Protein AF-A0A554KS95-F1 (afdb_monomer)

Structure (mmCIF, N/CA/C/O backbone):
data_AF-A0A554KS95-F1
#
_entry.id   AF-A0A554KS95-F1
#
loop_
_atom_site.group_PDB
_atom_site.id
_atom_site.type_symbol
_atom_site.label_atom_id
_atom_site.label_alt_id
_atom_site.label_comp_id
_atom_site.label_asym_id
_atom_site.label_entity_id
_atom_site.label_seq_id
_atom_site.pdbx_PDB_ins_code
_atom_site.Cartn_x
_atom_site.Cartn_y
_atom_site.Cartn_z
_atom_site.occupancy
_atom_site.B_iso_or_equiv
_atom_site.auth_seq_id
_atom_site.auth_comp_id
_atom_site.auth_asym_id
_atom_site.auth_atom_id
_atom_site.pdbx_PDB_model_num
ATOM 1 N N . MET A 1 1 ? -5.591 -10.460 -21.241 1.00 48.47 1 MET A N 1
ATOM 2 C CA . MET A 1 1 ? -4.494 -9.838 -22.017 1.00 48.47 1 MET A CA 1
ATOM 3 C C . MET A 1 1 ? -3.433 -9.395 -21.010 1.00 48.47 1 MET A C 1
ATOM 5 O O . MET A 1 1 ? -3.673 -8.402 -20.338 1.00 48.47 1 MET A O 1
ATOM 9 N N . ARG A 1 2 ? -2.376 -10.199 -20.792 1.00 53.78 2 ARG A N 1
ATOM 10 C CA . ARG A 1 2 ? -1.414 -10.038 -19.676 1.00 53.78 2 ARG A CA 1
ATOM 11 C C . ARG A 1 2 ? -0.586 -8.765 -19.851 1.00 53.78 2 ARG A C 1
ATOM 13 O O . ARG A 1 2 ? 0.117 -8.640 -20.852 1.00 53.78 2 ARG A O 1
ATOM 20 N N . ILE A 1 3 ? -0.684 -7.837 -18.902 1.00 58.22 3 ILE A N 1
ATOM 21 C CA . ILE A 1 3 ? 0.029 -6.543 -18.932 1.00 58.22 3 ILE A CA 1
ATOM 22 C C . ILE A 1 3 ? 1.549 -6.783 -18.819 1.00 58.22 3 ILE A C 1
ATOM 24 O O . ILE A 1 3 ? 2.351 -6.072 -19.424 1.00 58.22 3 ILE A O 1
ATOM 28 N N . GLU A 1 4 ? 1.926 -7.874 -18.147 1.00 58.50 4 GLU A N 1
ATOM 29 C CA . GLU A 1 4 ? 3.292 -8.395 -17.998 1.00 58.50 4 GLU A CA 1
ATOM 30 C C . GLU A 1 4 ? 4.037 -8.526 -19.335 1.00 58.50 4 GLU A C 1
ATOM 32 O O . GLU A 1 4 ? 5.162 -8.049 -19.479 1.00 58.50 4 GLU A O 1
ATOM 37 N N . ALA A 1 5 ? 3.379 -9.100 -20.347 1.00 59.56 5 ALA A N 1
ATOM 38 C CA . ALA A 1 5 ? 4.013 -9.386 -21.629 1.00 59.56 5 ALA A CA 1
ATOM 39 C C . ALA A 1 5 ? 4.404 -8.114 -22.393 1.00 59.56 5 ALA A C 1
ATOM 41 O O . ALA A 1 5 ? 5.292 -8.175 -23.234 1.00 59.56 5 ALA A O 1
ATOM 42 N N . TRP A 1 6 ? 3.758 -6.976 -22.129 1.00 58.16 6 TRP A N 1
ATOM 43 C CA . TRP A 1 6 ? 4.088 -5.707 -22.777 1.00 58.16 6 TRP A CA 1
ATOM 44 C C . TRP A 1 6 ? 5.207 -4.965 -22.054 1.00 58.16 6 TRP A C 1
ATOM 46 O O . TRP A 1 6 ? 6.091 -4.442 -22.723 1.00 58.16 6 TRP A O 1
ATOM 56 N N . GLY A 1 7 ? 5.211 -4.955 -20.718 1.00 61.09 7 GLY A N 1
ATOM 57 C CA . GLY A 1 7 ? 6.267 -4.309 -19.932 1.00 61.09 7 GLY A CA 1
ATOM 58 C C . GLY A 1 7 ? 7.620 -5.005 -20.083 1.00 61.09 7 GLY A C 1
ATOM 59 O O . GLY A 1 7 ? 8.630 -4.348 -20.335 1.00 61.09 7 GLY A O 1
ATOM 60 N N . GLU A 1 8 ? 7.633 -6.339 -20.020 1.00 58.91 8 GLU A N 1
ATOM 61 C CA . GLU A 1 8 ? 8.847 -7.133 -20.236 1.00 58.91 8 GLU A CA 1
ATOM 62 C C . GLU A 1 8 ? 9.320 -7.053 -21.690 1.00 58.91 8 GLU A C 1
ATOM 64 O O . GLU A 1 8 ? 10.509 -6.849 -21.924 1.00 58.91 8 GLU A O 1
ATOM 69 N N . LYS A 1 9 ? 8.409 -7.106 -22.677 1.00 60.34 9 LYS A N 1
ATOM 70 C CA . LYS A 1 9 ? 8.783 -6.898 -24.086 1.00 60.34 9 LYS A CA 1
ATOM 71 C C . LYS A 1 9 ? 9.337 -5.497 -24.323 1.00 60.34 9 LYS A C 1
ATOM 73 O O . LYS A 1 9 ? 10.417 -5.377 -24.890 1.00 60.34 9 LYS A O 1
ATOM 78 N N . ALA A 1 10 ? 8.657 -4.447 -23.868 1.00 62.75 10 ALA A N 1
ATOM 79 C CA . ALA A 1 10 ? 9.107 -3.068 -24.049 1.00 62.75 10 ALA A CA 1
ATOM 80 C C . ALA A 1 10 ? 10.487 -2.836 -23.415 1.00 62.75 10 ALA A C 1
ATOM 82 O O . ALA A 1 10 ? 11.362 -2.262 -24.057 1.00 62.75 10 ALA A O 1
ATOM 83 N N . SER A 1 11 ? 10.719 -3.358 -22.206 1.00 62.72 11 SER A N 1
ATOM 84 C CA . SER A 1 11 ? 12.030 -3.294 -21.552 1.00 62.72 11 SER A CA 1
ATOM 85 C C . SER A 1 11 ? 13.091 -4.130 -22.282 1.00 62.72 11 SER A C 1
ATOM 87 O O . SER A 1 11 ? 14.218 -3.661 -22.450 1.00 62.72 11 SER A O 1
ATOM 89 N N . SER A 1 12 ? 12.726 -5.310 -22.802 1.00 68.88 12 SER A N 1
ATOM 90 C CA . SER A 1 12 ? 13.638 -6.172 -23.568 1.00 68.88 12 SER A CA 1
ATOM 91 C C . SER A 1 12 ? 14.091 -5.560 -24.894 1.00 68.88 12 SER A C 1
ATOM 93 O O . SER A 1 12 ? 15.204 -5.837 -25.328 1.00 68.88 12 SER A O 1
ATOM 95 N N . TYR A 1 13 ? 13.272 -4.706 -25.521 1.00 76.31 13 TYR A N 1
ATOM 96 C CA . TYR A 1 13 ? 13.637 -3.994 -26.750 1.00 76.31 13 TYR A CA 1
ATOM 97 C C . TYR A 1 13 ? 14.316 -2.646 -26.481 1.00 76.31 13 TYR A C 1
ATOM 99 O O . TYR A 1 13 ? 15.167 -2.231 -27.265 1.00 76.31 13 TYR A O 1
ATOM 107 N N . ALA A 1 14 ? 13.985 -1.970 -25.378 1.00 77.12 14 ALA A N 1
ATOM 108 C CA . ALA A 1 14 ? 14.545 -0.660 -25.047 1.00 77.12 14 ALA A CA 1
ATOM 109 C C . ALA A 1 14 ? 16.062 -0.707 -24.813 1.00 77.12 14 ALA A C 1
ATOM 111 O O . ALA A 1 14 ? 16.782 0.168 -25.290 1.00 77.12 14 ALA A O 1
ATOM 112 N N . LEU A 1 15 ? 16.557 -1.747 -24.131 1.00 79.88 15 LEU A N 1
ATOM 113 C CA . LEU A 1 15 ? 17.985 -1.905 -23.854 1.00 79.88 15 LEU A CA 1
ATOM 114 C C . LEU A 1 15 ? 18.836 -2.091 -25.130 1.00 79.88 15 LEU A C 1
ATOM 116 O O . LEU A 1 15 ? 19.744 -1.285 -25.341 1.00 79.88 15 LEU A O 1
ATOM 120 N N . PRO A 1 16 ? 18.574 -3.084 -26.009 1.00 86.25 16 PRO A N 1
ATOM 121 C CA . PRO A 1 16 ? 19.350 -3.243 -27.236 1.00 86.25 16 PRO A CA 1
ATOM 122 C C . PRO A 1 16 ? 19.194 -2.041 -28.172 1.00 86.25 16 PRO A C 1
ATOM 124 O O . PRO A 1 16 ? 20.173 -1.634 -28.793 1.00 86.25 16 PRO A O 1
ATOM 127 N N . LEU A 1 17 ? 18.011 -1.417 -28.231 1.00 87.69 17 LEU A N 1
ATOM 128 C CA . LEU A 1 17 ? 17.807 -0.196 -29.011 1.00 87.69 17 LEU A CA 1
ATOM 129 C C . LEU A 1 17 ? 18.679 0.958 -28.498 1.00 87.69 17 LEU A C 1
ATOM 131 O O . LEU A 1 17 ? 19.344 1.615 -29.295 1.00 87.69 17 LEU A O 1
ATOM 135 N N . GLY A 1 18 ? 18.727 1.178 -27.181 1.00 87.94 18 GLY A N 1
ATOM 136 C CA . GLY A 1 18 ? 19.568 2.208 -26.569 1.00 87.94 18 GLY A CA 1
ATOM 137 C C . GLY A 1 18 ? 21.056 2.010 -26.870 1.00 87.94 18 GLY A C 1
ATOM 138 O O . GLY A 1 18 ? 21.747 2.972 -27.196 1.00 87.94 18 GLY A O 1
ATOM 139 N N . VAL A 1 19 ? 21.533 0.760 -26.854 1.00 89.94 19 VAL A N 1
ATOM 140 C CA . VAL A 1 19 ? 22.918 0.415 -27.224 1.00 89.94 19 VAL A CA 1
ATOM 141 C C . VAL A 1 19 ? 23.195 0.705 -28.700 1.00 89.94 19 VAL A C 1
ATOM 143 O O . VAL A 1 19 ? 24.227 1.294 -29.019 1.00 89.94 19 VAL A O 1
ATOM 146 N N . VAL A 1 20 ? 22.275 0.348 -29.601 1.00 93.81 20 VAL A N 1
ATOM 147 C CA . VAL A 1 20 ? 22.416 0.634 -31.039 1.00 93.81 20 VAL A CA 1
ATOM 148 C C . VAL A 1 20 ? 22.463 2.142 -31.290 1.00 93.81 20 VAL A C 1
ATOM 150 O O . VAL A 1 20 ? 23.346 2.614 -32.002 1.00 93.81 20 VAL A O 1
ATOM 153 N N . VAL A 1 21 ? 21.566 2.914 -30.672 1.00 93.31 21 VAL A N 1
ATOM 154 C CA . VAL A 1 21 ? 21.547 4.378 -30.811 1.00 93.31 21 VAL A CA 1
ATOM 155 C C . VAL A 1 21 ? 22.829 4.999 -30.250 1.00 93.31 21 VAL A C 1
ATOM 157 O O . VAL A 1 21 ? 23.422 5.852 -30.906 1.00 93.31 21 VAL A O 1
ATOM 160 N N . ALA A 1 22 ? 23.311 4.544 -29.091 1.00 93.69 22 ALA A N 1
ATOM 161 C CA . ALA A 1 22 ? 24.566 5.024 -28.518 1.00 93.69 22 ALA A CA 1
ATOM 162 C C . ALA A 1 22 ? 25.777 4.724 -29.419 1.00 93.69 22 ALA A C 1
ATOM 164 O O . ALA A 1 22 ? 26.631 5.591 -29.600 1.00 93.69 22 ALA A O 1
ATOM 165 N N . ALA A 1 23 ? 25.829 3.538 -30.035 1.00 95.31 23 ALA A N 1
ATOM 166 C CA . ALA A 1 23 ? 26.878 3.180 -30.988 1.00 95.31 23 ALA A CA 1
ATOM 167 C C . ALA A 1 23 ? 26.835 4.066 -32.242 1.00 95.31 23 ALA A C 1
ATOM 169 O O . ALA A 1 23 ? 27.869 4.575 -32.670 1.00 95.31 23 ALA A O 1
ATOM 170 N N . LEU A 1 24 ? 25.646 4.313 -32.803 1.00 95.94 24 LEU A N 1
ATOM 171 C CA . LEU A 1 24 ? 25.484 5.210 -33.952 1.00 95.94 24 LEU A CA 1
ATOM 172 C C . LEU A 1 24 ? 25.936 6.638 -33.628 1.00 95.94 24 LEU A C 1
ATOM 174 O O . LEU A 1 24 ? 26.649 7.249 -34.421 1.00 95.94 24 LEU A O 1
ATOM 178 N N . VAL A 1 25 ? 25.569 7.149 -32.450 1.00 94.81 25 VAL A N 1
ATOM 179 C CA . VAL A 1 25 ? 26.010 8.464 -31.967 1.00 94.81 25 VAL A CA 1
ATOM 180 C C . VAL A 1 25 ? 27.532 8.495 -31.817 1.00 94.81 25 VAL A C 1
ATOM 182 O O . VAL A 1 25 ? 28.160 9.440 -32.290 1.00 94.81 25 VAL A O 1
ATOM 185 N N . PHE A 1 26 ? 28.141 7.459 -31.236 1.00 95.19 26 PHE A N 1
ATOM 186 C CA . PHE A 1 26 ? 29.595 7.363 -31.116 1.00 95.19 26 PHE A CA 1
ATOM 187 C C . PHE A 1 26 ? 30.287 7.424 -32.484 1.00 95.19 26 PHE A C 1
ATOM 189 O O . PHE A 1 26 ? 31.148 8.275 -32.690 1.00 95.19 26 PHE A O 1
ATOM 196 N N . PHE A 1 27 ? 29.897 6.567 -33.434 1.00 95.25 27 PHE A N 1
ATOM 197 C CA . PHE A 1 27 ? 30.536 6.514 -34.752 1.00 95.25 27 PHE A CA 1
ATOM 198 C C . PHE A 1 27 ? 30.335 7.798 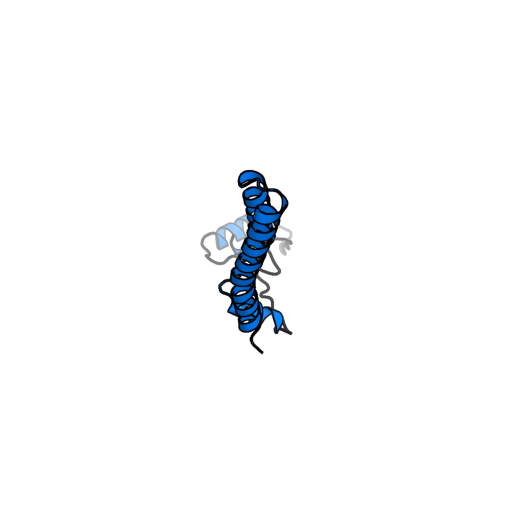-35.550 1.00 95.25 27 PHE A C 1
ATOM 200 O O . PHE A 1 27 ? 31.275 8.265 -36.190 1.00 95.25 27 PHE A O 1
ATOM 207 N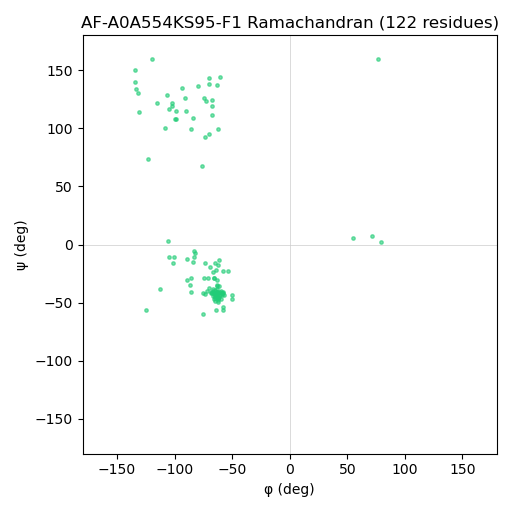 N . TYR A 1 28 ? 29.145 8.396 -35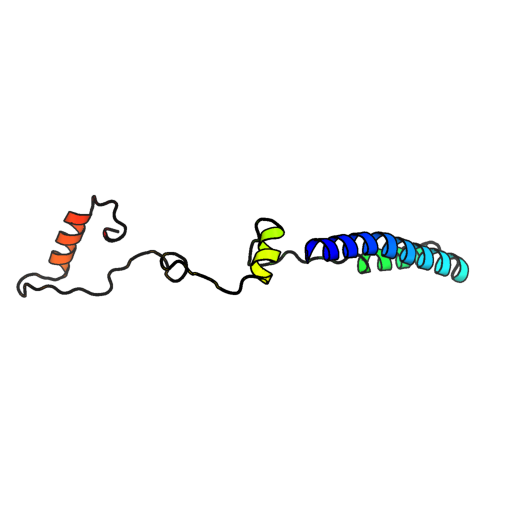.478 1.00 94.88 28 TYR A N 1
ATOM 208 C CA . TYR A 1 28 ? 28.880 9.680 -36.113 1.00 94.88 28 TYR A CA 1
ATOM 209 C C . TYR A 1 28 ? 29.847 10.752 -35.590 1.00 94.88 28 TYR A C 1
ATOM 211 O O . TYR A 1 28 ? 30.609 11.334 -36.357 1.00 94.88 28 TYR A O 1
ATOM 219 N N . TRP A 1 29 ? 29.900 10.973 -34.276 1.00 93.50 29 TRP A N 1
ATOM 220 C CA . TRP A 1 29 ? 30.753 12.026 -33.716 1.00 93.50 29 TRP A CA 1
ATOM 221 C C . TRP A 1 29 ? 32.249 11.709 -33.809 1.00 93.50 29 TRP A C 1
ATOM 223 O O . TRP A 1 29 ? 33.050 12.626 -33.969 1.00 93.50 29 TRP A O 1
ATOM 233 N N . TYR A 1 30 ? 32.634 10.433 -33.793 1.00 93.75 30 TYR A N 1
ATOM 234 C CA . TYR A 1 30 ? 34.019 10.022 -34.007 1.00 93.75 30 TYR A CA 1
ATOM 235 C C . TYR A 1 30 ? 34.510 10.364 -35.421 1.00 93.75 30 TYR A C 1
ATOM 237 O O . TYR A 1 30 ? 35.602 10.908 -35.569 1.00 93.75 30 TYR A O 1
ATOM 245 N N . VAL A 1 31 ? 33.691 10.109 -36.451 1.00 93.38 31 VAL A N 1
ATOM 246 C CA . VAL A 1 31 ? 34.050 10.386 -37.854 1.00 93.38 31 VAL A CA 1
ATOM 247 C C . VAL A 1 31 ? 34.054 11.887 -38.160 1.00 93.38 31 VAL A C 1
ATOM 249 O O . VAL A 1 31 ? 34.939 12.353 -38.871 1.00 93.38 31 VAL A O 1
ATOM 252 N N . PHE A 1 32 ? 33.093 12.652 -37.631 1.00 91.19 32 PHE A N 1
ATOM 253 C CA . PHE A 1 32 ? 32.956 14.076 -37.968 1.00 91.19 32 PHE A CA 1
ATOM 254 C C . PHE A 1 32 ? 33.802 15.016 -37.096 1.00 91.19 32 PHE A C 1
ATOM 256 O O . PHE A 1 32 ? 34.282 16.029 -37.597 1.00 91.19 32 PHE A O 1
ATOM 263 N N . GLU A 1 33 ? 33.995 14.716 -35.808 1.00 86.00 33 GLU A N 1
ATOM 264 C CA . GLU A 1 33 ? 34.671 15.620 -34.860 1.00 86.00 33 GLU A CA 1
ATOM 265 C C . GLU A 1 33 ? 36.106 15.166 -34.527 1.00 86.00 33 GLU A C 1
ATOM 267 O O . GLU A 1 33 ? 36.862 15.922 -33.925 1.00 86.00 33 GLU A O 1
ATOM 272 N N . SER A 1 34 ? 36.507 13.943 -34.914 1.00 80.94 34 SER A N 1
ATOM 273 C CA . SER A 1 34 ? 37.832 13.327 -34.663 1.00 80.94 34 SER A CA 1
ATOM 274 C C . SER A 1 34 ? 38.287 13.274 -33.192 1.00 80.94 34 SER A C 1
ATOM 276 O O . SER A 1 34 ? 39.403 12.844 -32.901 1.00 80.94 34 SER A O 1
ATOM 278 N N . SER A 1 35 ? 37.433 13.672 -32.246 1.00 90.69 35 SER A N 1
ATOM 279 C CA . SER A 1 35 ? 37.697 13.632 -30.808 1.00 90.69 35 SER A CA 1
ATOM 280 C C . SER A 1 35 ? 37.034 12.407 -30.187 1.00 90.69 35 SER A C 1
ATOM 282 O O . SER A 1 35 ? 35.810 12.342 -30.040 1.00 90.69 35 SER A O 1
ATOM 284 N N . PHE A 1 36 ? 37.858 11.427 -29.806 1.00 90.75 36 PHE A N 1
ATOM 285 C CA . PHE A 1 36 ? 37.400 10.217 -29.120 1.00 90.75 36 PHE A CA 1
ATOM 286 C C . PHE A 1 36 ? 36.676 10.543 -27.808 1.00 90.75 36 PHE A C 1
ATOM 288 O O . PHE A 1 36 ? 35.631 9.964 -27.519 1.00 90.75 36 PHE A O 1
ATOM 295 N N . GLU A 1 37 ? 37.202 11.501 -27.043 1.00 92.69 37 GLU A N 1
ATOM 296 C CA . GLU A 1 37 ? 36.642 11.895 -25.751 1.00 92.69 37 GLU A CA 1
ATOM 297 C C . GLU A 1 37 ? 35.219 12.458 -25.900 1.00 92.69 37 GLU A C 1
ATOM 299 O O . GLU A 1 37 ? 34.296 12.000 -25.225 1.00 92.69 37 GLU A O 1
ATOM 304 N N . ASN A 1 38 ? 35.006 13.382 -26.845 1.00 90.44 38 ASN A N 1
ATOM 305 C CA . ASN A 1 38 ? 33.688 13.986 -27.069 1.00 90.44 38 ASN A CA 1
ATOM 306 C C . ASN A 1 38 ? 32.666 12.967 -27.590 1.00 90.44 38 ASN A C 1
ATOM 308 O O . ASN A 1 38 ? 31.507 12.982 -27.165 1.00 90.44 38 ASN A O 1
ATOM 312 N N . ALA A 1 39 ? 33.079 12.070 -28.491 1.00 92.56 39 ALA A N 1
ATOM 313 C CA . ALA A 1 39 ? 32.220 11.005 -29.001 1.00 92.56 39 ALA A CA 1
ATOM 314 C C . ALA A 1 39 ? 31.806 10.027 -27.886 1.00 92.56 39 ALA A C 1
ATOM 316 O O . ALA A 1 39 ? 30.635 9.643 -27.798 1.00 92.56 39 ALA A O 1
ATOM 317 N N . LEU A 1 40 ? 32.742 9.676 -26.996 1.00 93.94 40 LEU A N 1
ATOM 318 C CA . LEU A 1 40 ? 32.493 8.795 -25.858 1.00 93.94 40 LEU A CA 1
ATOM 319 C C . LEU A 1 40 ? 31.527 9.428 -24.846 1.00 93.94 40 LEU A C 1
ATOM 321 O O . LEU A 1 40 ? 30.551 8.785 -24.461 1.00 93.94 40 LEU A O 1
ATOM 325 N N . TRP A 1 41 ? 31.731 10.695 -24.467 1.00 94.81 41 TRP A N 1
ATOM 326 C CA . TRP A 1 41 ? 30.838 11.397 -23.536 1.00 94.81 41 TRP A CA 1
ATOM 327 C C . TRP A 1 41 ? 29.396 11.474 -24.042 1.00 94.81 41 TRP A C 1
ATOM 329 O O . TRP A 1 41 ? 28.454 11.246 -23.280 1.00 94.81 41 TRP A O 1
ATOM 339 N N . ARG A 1 42 ? 29.207 11.741 -25.339 1.00 93.44 42 ARG A N 1
ATOM 340 C CA . ARG A 1 42 ? 27.874 11.813 -25.957 1.00 93.44 42 ARG A CA 1
ATOM 341 C C . ARG A 1 42 ? 27.189 10.448 -26.001 1.00 93.44 42 ARG A C 1
ATOM 343 O O . ARG A 1 42 ? 26.000 10.360 -25.705 1.00 93.44 42 ARG A O 1
ATOM 350 N N . ALA A 1 43 ? 27.926 9.382 -26.312 1.00 93.44 43 ALA A N 1
ATOM 351 C CA . ALA A 1 43 ? 27.394 8.021 -26.298 1.00 93.44 43 ALA A CA 1
ATOM 352 C C . ALA A 1 43 ? 26.985 7.572 -24.883 1.00 93.44 43 ALA A C 1
ATOM 354 O O . ALA A 1 43 ? 25.909 7.002 -24.699 1.00 93.44 43 ALA A O 1
ATOM 355 N N . LEU A 1 44 ? 27.798 7.888 -23.868 1.00 92.62 44 LEU A N 1
ATOM 356 C CA . LEU A 1 44 ? 27.476 7.608 -22.466 1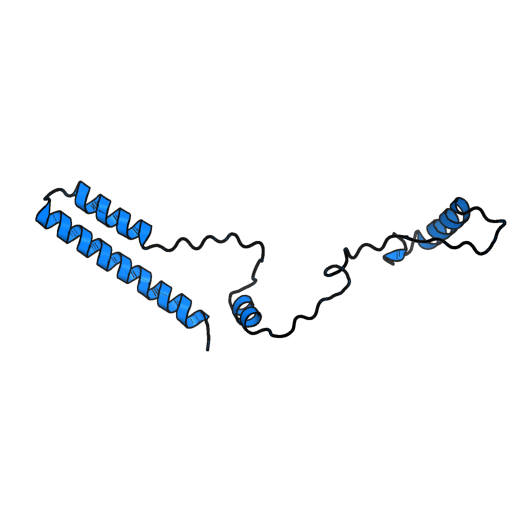.00 92.62 44 LEU A CA 1
ATOM 357 C C . LEU A 1 44 ? 26.236 8.380 -21.997 1.00 92.62 44 LEU A C 1
ATOM 359 O O . LEU A 1 44 ? 25.371 7.797 -21.348 1.00 92.62 44 LEU A O 1
ATOM 363 N N . ALA A 1 45 ? 26.102 9.657 -22.369 1.00 92.06 45 ALA A N 1
ATOM 364 C CA . ALA A 1 45 ? 24.915 10.449 -22.049 1.00 92.06 45 ALA A CA 1
ATOM 365 C C . ALA A 1 45 ? 23.631 9.825 -22.627 1.00 92.06 45 ALA A C 1
ATOM 367 O O . ALA A 1 45 ? 22.619 9.734 -21.931 1.00 92.06 45 ALA A O 1
ATOM 368 N N . VAL A 1 46 ? 23.683 9.328 -23.868 1.00 90.94 46 VAL A N 1
ATOM 369 C CA . VAL A 1 46 ? 22.560 8.621 -24.505 1.00 90.94 46 VAL A CA 1
ATOM 370 C C . VAL A 1 46 ? 22.192 7.348 -23.741 1.00 90.94 46 VAL A C 1
ATOM 372 O O . VAL A 1 46 ? 21.010 7.110 -23.512 1.00 90.94 46 VAL A O 1
ATOM 375 N N . LEU A 1 47 ? 23.174 6.558 -23.295 1.00 88.50 47 LEU A N 1
ATOM 376 C CA . LEU A 1 47 ? 22.917 5.347 -22.504 1.00 88.50 47 LEU A CA 1
ATOM 377 C C . LEU A 1 47 ? 22.270 5.655 -21.149 1.00 88.50 47 LEU A C 1
ATOM 379 O O . LEU A 1 47 ? 21.341 4.958 -20.744 1.00 88.50 47 LEU A O 1
ATOM 383 N N . VAL A 1 48 ? 22.729 6.706 -20.465 1.00 86.19 48 VAL A N 1
ATOM 384 C CA . VAL A 1 48 ? 22.171 7.129 -19.171 1.00 86.19 48 VAL A CA 1
ATOM 385 C C . VAL A 1 48 ? 20.719 7.584 -19.320 1.00 86.19 48 VAL A C 1
ATOM 387 O O . VAL A 1 48 ? 19.878 7.204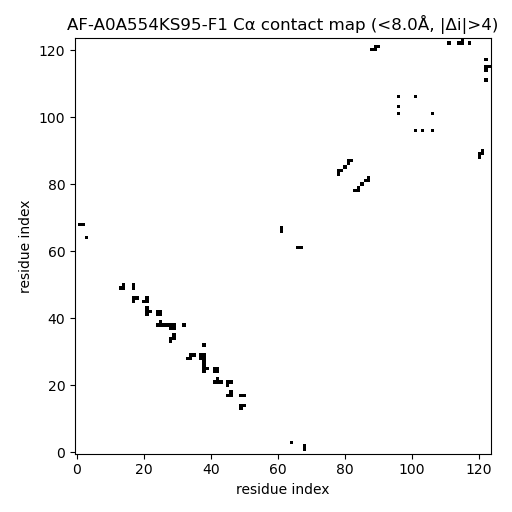 -18.510 1.00 86.19 48 VAL A O 1
ATOM 390 N N . ILE A 1 49 ? 20.404 8.353 -20.368 1.00 83.81 49 ILE A N 1
ATOM 391 C CA . ILE A 1 49 ? 19.038 8.827 -20.642 1.00 83.81 49 ILE A CA 1
ATOM 392 C C . ILE A 1 49 ? 18.126 7.677 -21.093 1.00 83.81 49 ILE A C 1
ATOM 394 O O . ILE A 1 49 ? 16.952 7.639 -20.730 1.00 83.81 49 ILE A O 1
ATOM 398 N N . ALA A 1 50 ? 18.652 6.734 -21.880 1.00 78.50 50 ALA A N 1
ATOM 399 C CA . ALA A 1 50 ? 17.889 5.605 -22.406 1.00 78.50 50 ALA A CA 1
ATOM 400 C C . ALA A 1 50 ? 17.475 4.593 -21.329 1.00 78.50 50 ALA A C 1
ATOM 402 O O . ALA A 1 50 ? 16.558 3.808 -21.568 1.00 78.50 50 ALA A O 1
ATOM 403 N N . TYR A 1 51 ? 18.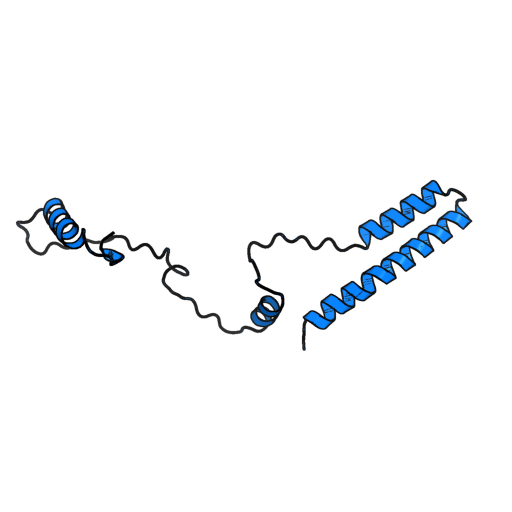124 4.587 -20.160 1.00 74.00 51 TYR A N 1
ATOM 404 C CA . TYR A 1 51 ? 17.768 3.685 -19.072 1.00 74.00 51 TYR A CA 1
ATOM 405 C C . TYR A 1 51 ? 16.610 4.267 -18.242 1.00 74.00 51 TYR A C 1
ATOM 407 O O . TYR A 1 51 ? 16.809 5.227 -17.494 1.00 74.00 51 TYR A O 1
ATOM 415 N N . PRO A 1 52 ? 15.386 3.708 -18.320 1.00 63.56 52 PRO A N 1
ATOM 416 C CA . PRO A 1 52 ? 14.274 4.211 -17.529 1.00 63.56 52 PRO A CA 1
ATOM 417 C C . PRO A 1 52 ? 14.528 3.932 -16.043 1.00 63.56 52 PRO A C 1
ATOM 419 O O . PRO A 1 52 ? 14.494 2.788 -15.586 1.00 63.56 52 PRO A O 1
ATOM 422 N N . PHE A 1 53 ? 14.753 4.987 -15.260 1.00 57.00 53 PHE A N 1
ATOM 423 C CA . PHE A 1 53 ? 14.823 4.887 -13.807 1.00 57.00 53 PHE A CA 1
ATOM 424 C C . PHE A 1 53 ? 13.402 4.693 -13.262 1.00 57.00 53 PHE A C 1
ATOM 426 O O . PHE A 1 53 ? 12.667 5.651 -13.023 1.00 57.00 53 PHE A O 1
ATOM 433 N N . ILE A 1 54 ? 12.976 3.440 -13.089 1.00 53.72 54 ILE A N 1
ATOM 434 C CA . ILE A 1 54 ? 11.719 3.143 -12.395 1.00 53.72 54 ILE A CA 1
ATOM 435 C C . ILE A 1 54 ? 11.933 3.475 -10.914 1.00 53.72 54 ILE A C 1
ATOM 437 O O . ILE A 1 54 ? 12.460 2.667 -10.147 1.00 53.72 54 ILE A O 1
ATOM 4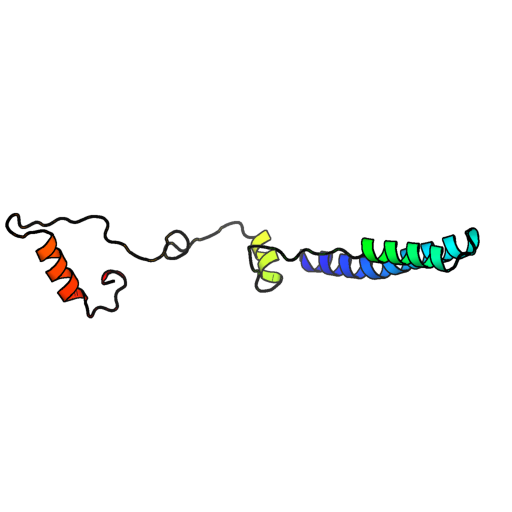41 N N . LEU A 1 55 ? 11.540 4.684 -10.509 1.00 48.16 55 LEU A N 1
ATOM 442 C CA . LEU A 1 55 ? 11.527 5.108 -9.112 1.00 48.16 55 LEU A CA 1
ATOM 443 C C . LEU A 1 55 ? 10.558 4.218 -8.320 1.00 48.16 55 LEU A C 1
ATOM 445 O O . LEU A 1 55 ? 9.347 4.428 -8.315 1.00 48.16 55 LEU A O 1
ATOM 449 N N . LYS A 1 56 ? 11.097 3.216 -7.618 1.00 52.03 56 LYS A N 1
ATOM 450 C CA . LYS A 1 56 ? 10.362 2.389 -6.651 1.00 52.03 56 LYS A CA 1
ATOM 451 C C . LYS A 1 56 ? 10.147 3.151 -5.338 1.00 52.03 56 LYS A C 1
ATOM 453 O O . LYS A 1 56 ? 10.695 2.777 -4.309 1.00 52.03 56 LYS A O 1
ATOM 458 N N . HIS A 1 57 ? 9.331 4.198 -5.356 1.00 49.34 57 HIS A N 1
ATOM 459 C CA . HIS A 1 57 ? 8.827 4.827 -4.131 1.00 49.34 57 HIS A CA 1
ATOM 460 C C . HIS A 1 57 ? 7.303 4.831 -4.158 1.00 49.34 57 HIS A C 1
ATOM 462 O O . HIS A 1 57 ? 6.662 5.850 -4.393 1.00 49.34 57 HIS A O 1
ATOM 468 N N . ALA A 1 58 ? 6.719 3.653 -3.947 1.00 62.44 58 ALA A N 1
ATOM 469 C CA . ALA A 1 58 ? 5.285 3.513 -3.761 1.00 62.44 58 ALA A CA 1
ATOM 470 C C . ALA A 1 58 ? 4.996 3.220 -2.285 1.00 62.44 58 ALA A C 1
ATOM 472 O O . ALA A 1 58 ? 5.542 2.281 -1.707 1.00 62.44 58 ALA A O 1
ATOM 473 N N . TRP A 1 59 ? 4.089 4.000 -1.694 1.00 66.06 59 TRP A N 1
ATOM 474 C CA . TRP A 1 59 ? 3.499 3.761 -0.368 1.00 66.06 59 TRP A CA 1
ATOM 475 C C . TRP A 1 59 ? 2.726 2.433 -0.294 1.00 66.06 59 TRP A C 1
ATOM 477 O O . TRP A 1 59 ? 2.397 1.948 0.785 1.00 66.06 59 TRP A O 1
ATOM 487 N N . ILE A 1 60 ? 2.458 1.829 -1.453 1.00 76.19 60 ILE A N 1
ATOM 488 C CA . ILE A 1 60 ? 1.759 0.563 -1.615 1.00 76.19 60 ILE A CA 1
ATOM 489 C C . ILE A 1 60 ? 2.791 -0.505 -1.973 1.00 76.19 60 ILE A C 1
ATOM 491 O O . ILE A 1 60 ? 3.447 -0.443 -3.015 1.00 76.19 60 ILE A O 1
ATOM 495 N N . LYS A 1 61 ? 2.937 -1.500 -1.096 1.00 78.44 61 LYS A N 1
ATOM 496 C CA . LYS A 1 61 ? 3.816 -2.649 -1.326 1.00 78.44 61 LYS A CA 1
ATOM 497 C C . LYS A 1 61 ? 3.034 -3.759 -2.018 1.00 78.44 61 LYS A C 1
ATOM 499 O O . LYS A 1 61 ? 2.142 -4.356 -1.421 1.00 78.44 61 LYS A O 1
ATOM 504 N N . PHE A 1 62 ? 3.410 -4.076 -3.249 1.00 79.38 62 PHE A N 1
ATOM 505 C CA . PHE A 1 62 ? 2.858 -5.212 -3.981 1.00 79.38 62 PHE A CA 1
ATOM 506 C C . PHE A 1 62 ? 3.705 -6.460 -3.724 1.00 79.38 62 PHE A C 1
ATOM 508 O O . PHE A 1 62 ? 4.920 -6.448 -3.929 1.00 79.38 62 PHE A O 1
ATOM 515 N N . LYS A 1 63 ? 3.074 -7.551 -3.277 1.00 76.62 63 LYS A N 1
ATOM 516 C CA . LYS A 1 63 ? 3.716 -8.871 -3.251 1.00 76.62 63 LYS A CA 1
ATOM 517 C C . LYS A 1 63 ? 3.535 -9.524 -4.621 1.00 76.62 63 LYS A C 1
ATOM 519 O O . LYS A 1 63 ? 2.473 -10.069 -4.911 1.00 76.62 63 LYS A O 1
ATOM 524 N N . GLY A 1 64 ? 4.573 -9.442 -5.450 1.00 71.94 64 GLY A N 1
ATOM 525 C CA . GLY A 1 64 ? 4.592 -10.019 -6.795 1.00 71.94 64 GLY A CA 1
ATOM 526 C C . GLY A 1 64 ? 3.812 -9.210 -7.835 1.00 71.94 64 GLY A C 1
ATOM 527 O O . GLY A 1 64 ? 2.943 -8.399 -7.508 1.00 71.94 64 GLY A O 1
ATOM 528 N N . ASN A 1 65 ? 4.136 -9.443 -9.106 1.00 68.44 65 ASN A N 1
ATOM 529 C CA . ASN A 1 65 ? 3.608 -8.660 -10.227 1.00 68.44 65 ASN A CA 1
ATOM 530 C C . ASN A 1 65 ? 2.135 -8.988 -10.548 1.00 68.44 65 ASN A C 1
ATOM 532 O O . ASN A 1 65 ? 1.389 -8.097 -10.951 1.00 68.44 65 ASN A O 1
ATOM 536 N N . SER A 1 66 ? 1.681 -10.217 -10.269 1.00 79.56 66 SER A N 1
ATOM 537 C CA . SER A 1 66 ? 0.286 -10.645 -10.475 1.00 79.56 66 SER A CA 1
ATOM 538 C C . SER A 1 66 ? -0.717 -9.873 -9.612 1.00 79.56 66 SER A C 1
ATOM 540 O O . SER A 1 66 ? -1.847 -9.631 -10.033 1.00 79.56 66 SER A O 1
ATOM 542 N N . SER A 1 67 ? -0.300 -9.427 -8.424 1.00 82.88 67 SER A N 1
ATOM 543 C CA . SER A 1 67 ? -1.133 -8.629 -7.518 1.00 82.88 67 SER A CA 1
ATOM 544 C C . SER A 1 67 ? -1.527 -7.282 -8.129 1.00 82.88 67 SER A C 1
ATOM 546 O O . SER A 1 67 ? -2.647 -6.823 -7.917 1.00 82.88 67 SER A O 1
ATOM 548 N N . LEU A 1 68 ? -0.636 -6.661 -8.912 1.00 81.25 68 LEU A N 1
ATOM 549 C CA . LEU A 1 68 ? -0.910 -5.386 -9.578 1.00 81.25 68 LEU A CA 1
ATOM 550 C C . LEU A 1 68 ? -1.869 -5.569 -10.760 1.00 81.25 68 LEU A C 1
ATOM 552 O O . LEU A 1 68 ? -2.797 -4.781 -10.924 1.00 81.25 68 LEU A O 1
ATOM 556 N N . GLU A 1 69 ? -1.678 -6.623 -11.559 1.00 81.75 69 GLU A N 1
ATOM 557 C CA . GLU A 1 69 ? -2.577 -6.916 -12.681 1.00 81.75 69 GLU A CA 1
ATOM 558 C C . GLU A 1 69 ? -3.984 -7.285 -12.194 1.00 81.75 69 GLU A C 1
ATOM 560 O O . GLU A 1 69 ? -4.973 -6.805 -12.749 1.00 81.75 69 GLU A O 1
ATOM 565 N N . ASN A 1 70 ? -4.084 -8.084 -11.130 1.00 86.12 70 ASN A N 1
ATOM 566 C CA . ASN A 1 70 ? -5.368 -8.404 -10.517 1.00 86.12 70 ASN A CA 1
ATOM 567 C C . ASN A 1 70 ? -6.042 -7.143 -9.974 1.00 86.12 70 ASN A C 1
ATOM 569 O O . ASN A 1 70 ? -7.208 -6.915 -10.278 1.00 86.12 70 ASN A O 1
ATOM 573 N N . LEU A 1 71 ? -5.302 -6.283 -9.262 1.00 86.94 71 LEU A N 1
ATOM 574 C CA . LEU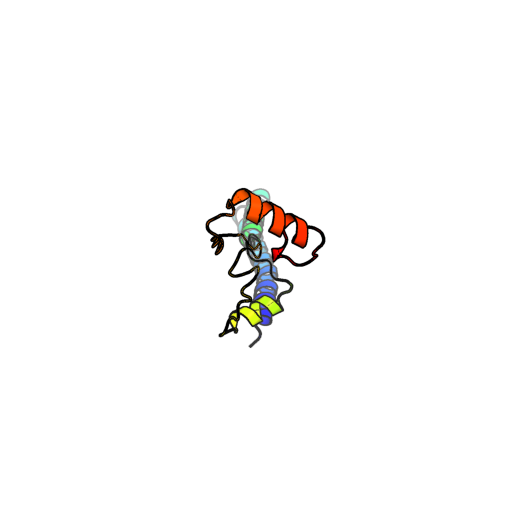 A 1 71 ? -5.832 -5.015 -8.758 1.00 86.94 71 LEU A CA 1
ATOM 575 C C . LEU A 1 71 ? -6.361 -4.117 -9.886 1.00 86.94 71 LEU A C 1
ATOM 577 O O . LEU A 1 71 ? -7.429 -3.535 -9.735 1.00 86.94 71 LEU A O 1
ATOM 581 N N . ALA A 1 72 ? -5.666 -4.049 -11.026 1.00 86.88 72 ALA A N 1
ATOM 582 C CA . ALA A 1 72 ? -6.098 -3.267 -12.186 1.00 86.88 72 ALA A CA 1
ATOM 583 C C . ALA A 1 72 ? -7.413 -3.770 -12.814 1.00 86.88 72 ALA A C 1
ATOM 585 O O . ALA A 1 72 ? -8.083 -3.016 -13.517 1.00 86.88 72 ALA A O 1
ATOM 586 N N . ARG A 1 73 ? -7.784 -5.036 -12.585 1.00 90.06 73 ARG A N 1
ATOM 587 C CA . ARG A 1 73 ? -9.040 -5.638 -13.066 1.00 90.06 73 ARG A CA 1
ATOM 588 C C . ARG A 1 73 ? -10.127 -5.707 -11.994 1.00 90.06 73 ARG A C 1
ATOM 590 O O . ARG A 1 73 ? -11.267 -6.033 -12.317 1.00 90.06 73 ARG A O 1
ATOM 597 N N . THR A 1 74 ? -9.795 -5.436 -10.737 1.00 92.19 74 THR A N 1
ATOM 598 C CA . THR A 1 74 ? -10.739 -5.505 -9.623 1.00 92.19 74 THR A CA 1
ATOM 599 C C . THR A 1 74 ? -11.796 -4.413 -9.751 1.00 92.19 74 THR A C 1
ATOM 601 O O . THR A 1 74 ? -11.478 -3.231 -9.803 1.00 92.19 74 THR A O 1
ATOM 604 N N . SER A 1 75 ? -13.069 -4.806 -9.752 1.00 95.94 75 SER A N 1
ATOM 605 C CA . SER A 1 75 ? -14.204 -3.867 -9.780 1.00 95.94 75 SER A CA 1
ATOM 606 C C . SER A 1 75 ? -14.862 -3.669 -8.414 1.00 95.94 75 SER A C 1
ATOM 608 O O . SER A 1 75 ? -15.623 -2.726 -8.228 1.00 95.94 75 SER A O 1
ATOM 610 N N . VAL A 1 76 ? -14.589 -4.560 -7.458 1.00 95.56 76 VAL A N 1
ATOM 611 C CA . VAL A 1 76 ? -15.199 -4.551 -6.125 1.00 95.56 76 VAL A CA 1
ATOM 612 C C . VAL A 1 76 ? -14.114 -4.707 -5.075 1.00 95.56 76 VAL A C 1
ATOM 614 O O . VAL A 1 76 ? -13.300 -5.626 -5.149 1.00 95.56 76 VAL A O 1
ATOM 617 N N . VAL A 1 77 ? -14.132 -3.829 -4.076 1.00 93.38 77 VAL A N 1
ATOM 618 C CA . VAL A 1 77 ? -13.249 -3.904 -2.913 1.00 93.38 77 VAL A CA 1
ATOM 619 C C . VAL A 1 77 ? -14.101 -4.149 -1.679 1.00 93.38 77 VAL A C 1
ATOM 621 O O . VAL A 1 77 ? -14.997 -3.368 -1.367 1.00 93.38 77 VAL A O 1
ATOM 624 N N . VAL A 1 78 ? -13.818 -5.244 -0.980 1.00 95.38 78 VAL A N 1
ATOM 625 C CA . VAL A 1 78 ? -14.463 -5.573 0.292 1.00 95.38 78 VAL A CA 1
ATOM 626 C C . VAL A 1 78 ? -13.489 -5.238 1.409 1.00 95.38 78 VAL A C 1
ATOM 628 O O . VAL A 1 78 ? -12.391 -5.790 1.469 1.00 95.38 78 VAL A O 1
ATOM 631 N N . PHE A 1 79 ? -13.886 -4.321 2.284 1.00 94.44 79 PHE A N 1
ATOM 632 C CA . PHE A 1 79 ? -13.071 -3.910 3.419 1.00 94.44 79 PHE A CA 1
ATOM 633 C C . PHE A 1 79 ? -13.437 -4.712 4.662 1.00 94.44 79 PHE A C 1
ATOM 635 O O . PHE A 1 79 ? -14.612 -4.848 5.004 1.00 94.44 79 PHE A O 1
ATOM 642 N N . ASN A 1 80 ? -12.420 -5.184 5.381 1.00 93.12 80 ASN A N 1
ATOM 643 C CA . ASN A 1 80 ? -12.621 -5.601 6.759 1.00 93.12 80 ASN A CA 1
ATOM 644 C C . ASN A 1 80 ? -12.872 -4.355 7.626 1.00 93.12 80 ASN A C 1
ATOM 646 O O . ASN A 1 80 ? -12.277 -3.307 7.396 1.00 93.12 80 ASN A O 1
ATOM 650 N N . LYS A 1 81 ? -13.742 -4.427 8.633 1.00 92.38 81 LYS A N 1
ATOM 651 C CA . LYS A 1 81 ? -13.999 -3.265 9.500 1.00 92.38 81 LYS A CA 1
ATOM 652 C C . LYS A 1 81 ? -12.839 -3.048 10.474 1.00 92.38 81 LYS A C 1
ATOM 654 O O . LYS A 1 81 ? -12.203 -1.995 10.459 1.00 92.38 81 LYS A O 1
ATOM 659 N N . ALA A 1 82 ? -12.570 -4.050 11.310 1.00 84.94 82 ALA A N 1
ATOM 660 C CA . ALA A 1 82 ? -11.578 -3.961 12.377 1.00 84.94 82 ALA A CA 1
ATOM 661 C C . ALA A 1 82 ? -10.150 -3.976 11.811 1.00 84.94 82 ALA A C 1
ATOM 663 O O . ALA A 1 82 ? -9.775 -4.902 11.094 1.00 84.94 82 ALA A O 1
ATOM 664 N N . GLY A 1 83 ? -9.360 -2.948 12.127 1.00 84.25 83 GLY A N 1
ATOM 665 C CA . GLY A 1 83 ? -7.963 -2.828 11.697 1.00 84.25 83 GLY A CA 1
ATOM 666 C C . GLY A 1 83 ? -7.767 -2.349 10.254 1.00 84.25 83 GLY A C 1
ATOM 667 O O . GLY A 1 83 ? -6.631 -2.277 9.794 1.00 84.25 83 GLY A O 1
ATOM 668 N N . THR A 1 84 ? -8.838 -2.036 9.515 1.00 90.75 84 THR A N 1
ATOM 669 C CA . THR A 1 84 ? -8.744 -1.404 8.182 1.00 90.75 84 THR A CA 1
ATOM 670 C C . THR A 1 84 ? -9.561 -0.122 8.122 1.00 90.75 84 THR A C 1
ATOM 672 O O . THR A 1 84 ? -9.002 0.931 7.842 1.00 90.75 84 THR A O 1
ATOM 675 N N . LEU A 1 85 ? -10.862 -0.181 8.425 1.00 93.25 85 LEU A N 1
ATOM 676 C CA . LEU A 1 85 ? -11.693 1.025 8.534 1.00 93.25 85 LEU A CA 1
ATOM 677 C C . LEU A 1 85 ? -11.622 1.649 9.929 1.00 93.25 85 LEU A C 1
ATOM 679 O O . LEU A 1 85 ? -11.799 2.853 10.082 1.00 93.25 85 LEU A O 1
ATOM 683 N N . THR A 1 86 ? -11.380 0.828 10.949 1.00 92.12 86 THR A N 1
ATOM 684 C CA . THR A 1 86 ? -11.204 1.275 12.331 1.00 92.12 86 THR A CA 1
ATOM 685 C C . THR A 1 86 ? -9.825 0.892 12.847 1.00 92.12 86 THR A C 1
ATOM 687 O O . THR A 1 86 ? -9.199 -0.042 12.349 1.00 92.12 86 THR A O 1
ATOM 690 N N . VAL A 1 87 ? -9.370 1.576 13.897 1.00 88.56 87 VAL A N 1
ATOM 691 C CA . VAL A 1 87 ? -8.055 1.348 14.526 1.00 88.56 87 VAL A CA 1
ATOM 692 C C . VAL A 1 87 ? -7.926 -0.066 15.119 1.00 88.56 87 VAL A C 1
ATOM 694 O O . VAL A 1 87 ? -6.823 -0.540 15.360 1.00 88.56 87 VAL A O 1
ATOM 697 N N . GLY A 1 88 ? -9.042 -0.775 15.337 1.00 87.75 88 GLY A N 1
ATOM 698 C CA . GLY A 1 88 ? -9.035 -2.119 15.926 1.00 87.75 88 GLY A CA 1
ATOM 699 C C . GLY A 1 88 ? -8.697 -2.142 17.421 1.00 87.75 88 GLY A C 1
ATOM 700 O O . GLY A 1 88 ? -8.560 -3.220 17.986 1.00 87.75 88 GLY A O 1
ATOM 701 N N . ASN A 1 89 ? -8.599 -0.969 18.053 1.00 87.06 89 ASN A N 1
ATOM 702 C CA . ASN A 1 89 ? -8.426 -0.810 19.488 1.00 87.06 89 ASN A CA 1
ATOM 703 C C . ASN A 1 89 ? -9.738 -0.271 20.086 1.00 87.06 89 ASN A C 1
ATOM 705 O O . ASN A 1 89 ? -10.024 0.915 19.891 1.00 87.06 89 ASN A O 1
ATOM 709 N N . PRO A 1 90 ? -10.585 -1.117 20.703 1.00 88.38 90 PRO A N 1
ATOM 710 C CA . PRO A 1 90 ? -11.821 -0.655 21.325 1.00 88.38 90 PRO A CA 1
ATOM 711 C C . PRO A 1 90 ? -11.496 0.341 22.440 1.00 88.38 90 PRO A C 1
ATOM 713 O O . PRO A 1 90 ? -10.474 0.225 23.107 1.00 88.38 90 PRO A O 1
ATOM 716 N N . GLN A 1 91 ? -12.340 1.355 22.598 1.00 89.69 91 GLN A N 1
ATOM 717 C CA . GLN A 1 91 ? -12.195 2.387 23.618 1.00 89.69 91 GLN A CA 1
ATOM 718 C C . GLN A 1 91 ? -13.553 2.602 24.262 1.00 89.69 91 GLN A C 1
ATOM 720 O O . GLN A 1 91 ? -14.573 2.608 23.562 1.00 89.69 91 GLN A O 1
ATOM 725 N N . ILE A 1 92 ? -13.564 2.774 25.581 1.00 91.31 92 ILE A N 1
ATOM 726 C CA . ILE A 1 92 ? -14.806 3.085 26.272 1.00 91.31 92 ILE A CA 1
ATOM 727 C C . ILE A 1 92 ? -15.166 4.540 25.977 1.00 91.31 92 ILE A C 1
ATOM 729 O O . ILE A 1 92 ? -14.341 5.437 26.131 1.00 91.31 92 ILE A O 1
ATOM 733 N N . THR A 1 93 ? -16.382 4.748 25.486 1.00 92.44 93 THR A N 1
ATOM 734 C CA . THR A 1 93 ? -16.873 6.045 24.992 1.00 92.44 93 THR A CA 1
ATOM 735 C C . THR A 1 93 ? -17.979 6.599 25.873 1.00 92.44 93 THR A C 1
ATOM 737 O O . THR A 1 93 ? -17.980 7.789 26.165 1.00 92.44 93 THR A O 1
ATOM 740 N N . ASP A 1 94 ? -18.852 5.722 26.363 1.00 92.06 94 ASP A N 1
ATOM 741 C CA . ASP A 1 94 ? -20.016 6.082 27.158 1.00 92.06 94 ASP A CA 1
ATOM 742 C C . ASP A 1 94 ? -20.137 5.174 28.384 1.00 92.06 94 ASP A C 1
ATOM 744 O O . ASP A 1 94 ? -19.759 3.999 28.355 1.00 92.06 94 ASP A O 1
ATOM 748 N N . PHE A 1 95 ? -20.708 5.725 29.455 1.00 91.00 95 PHE A N 1
ATOM 749 C CA . PHE A 1 95 ? -20.996 5.012 30.693 1.00 91.00 95 PHE A CA 1
ATOM 750 C C . PHE A 1 95 ? -22.414 5.322 31.151 1.00 91.00 95 PHE A C 1
ATOM 752 O O . PHE A 1 95 ? -22.817 6.482 31.206 1.00 91.00 95 PHE A O 1
ATOM 759 N N . VAL A 1 96 ? -23.150 4.280 31.524 1.00 91.62 96 VAL A N 1
ATOM 760 C CA . VAL A 1 96 ? -24.483 4.401 32.113 1.00 91.62 96 VAL A CA 1
ATOM 761 C C . VAL A 1 96 ? -24.507 3.536 33.364 1.00 91.62 96 VAL A C 1
ATOM 763 O O . VAL A 1 96 ? -24.371 2.316 33.279 1.00 91.62 96 VAL A O 1
ATOM 766 N N . VAL A 1 97 ? -24.644 4.176 34.524 1.00 93.00 97 VAL A N 1
ATOM 767 C CA . VAL A 1 97 ? -24.805 3.503 35.816 1.00 93.00 97 VAL A CA 1
ATOM 768 C C . VAL A 1 97 ? -26.284 3.576 36.173 1.00 93.00 97 VAL A C 1
ATOM 770 O O . VAL A 1 97 ? -26.851 4.661 36.211 1.00 93.00 97 VAL A O 1
ATOM 773 N N . PHE A 1 98 ? -26.916 2.419 36.368 1.00 92.00 98 PHE A N 1
ATOM 774 C CA . PHE A 1 98 ? -28.348 2.339 36.681 1.00 92.00 98 PHE A CA 1
ATOM 775 C C . PHE A 1 98 ? -28.657 2.525 38.172 1.00 92.00 98 PHE A C 1
ATOM 777 O O . PHE A 1 98 ? -29.814 2.718 38.530 1.00 92.00 98 PHE A O 1
ATOM 784 N N . ASP A 1 99 ? -27.642 2.417 39.028 1.00 92.69 99 ASP A N 1
ATOM 785 C CA . ASP A 1 99 ? -27.755 2.623 40.468 1.00 92.69 99 ASP A CA 1
ATOM 786 C C . ASP A 1 99 ? -27.284 4.034 40.827 1.00 92.69 99 ASP A C 1
ATOM 788 O O . ASP A 1 99 ? -26.088 4.326 40.798 1.00 92.69 99 ASP A O 1
ATOM 792 N N . ASP A 1 100 ? -28.230 4.898 41.189 1.00 89.00 100 ASP A N 1
ATOM 793 C CA . ASP A 1 100 ? -27.964 6.291 41.561 1.00 89.00 100 ASP A CA 1
ATOM 794 C C . ASP A 1 100 ? -27.118 6.424 42.841 1.00 89.00 100 ASP A C 1
ATOM 796 O O . ASP A 1 100 ? -26.579 7.496 43.125 1.00 89.00 100 ASP A O 1
ATOM 800 N N . THR A 1 101 ? -26.998 5.353 43.632 1.00 93.44 101 THR A N 1
ATOM 801 C CA . THR A 1 101 ? -26.192 5.334 44.859 1.00 93.44 101 THR A CA 1
ATOM 802 C C . THR A 1 101 ? -24.738 4.929 44.620 1.00 93.44 101 THR A C 1
ATOM 804 O O . THR A 1 101 ? -23.909 5.136 45.507 1.00 93.44 101 THR A O 1
ATOM 807 N N . LEU A 1 102 ? -24.405 4.403 43.433 1.00 92.31 102 LEU A N 1
ATOM 808 C CA . LEU A 1 102 ? -23.068 3.920 43.096 1.00 92.31 102 LEU A CA 1
ATOM 809 C C . LEU A 1 102 ? -22.279 4.973 42.295 1.00 92.31 102 LEU A C 1
ATOM 811 O O . LEU A 1 102 ? -22.613 5.258 41.141 1.00 92.31 102 LEU A O 1
ATOM 815 N N . PRO A 1 103 ? -21.180 5.525 42.839 1.00 93.25 103 PRO A N 1
ATOM 816 C CA . PRO A 1 103 ? -20.343 6.463 42.104 1.00 93.25 103 PRO A CA 1
ATOM 817 C C . PRO A 1 103 ? -19.698 5.815 40.871 1.00 93.25 103 PRO A C 1
ATOM 819 O O . PRO A 1 103 ? -19.133 4.722 40.945 1.00 93.25 103 PRO A O 1
ATOM 822 N N . LEU A 1 104 ? -19.682 6.535 39.743 1.00 91.44 104 LEU A N 1
ATOM 823 C CA . LEU A 1 104 ? -19.077 6.070 38.486 1.00 91.44 104 LEU A CA 1
ATOM 824 C C . LEU A 1 104 ? -17.635 5.524 38.635 1.00 91.44 104 LEU A C 1
ATOM 826 O O . LEU A 1 104 ? -17.353 4.473 38.057 1.00 91.44 104 LEU A O 1
ATOM 830 N N . PRO A 1 105 ? -16.717 6.159 39.395 1.00 93.00 105 PRO A N 1
ATOM 831 C CA . PRO A 1 105 ? -15.361 5.630 39.563 1.00 93.00 105 PRO A CA 1
ATOM 832 C C . PRO A 1 105 ? -15.330 4.250 40.229 1.00 93.00 105 PRO A C 1
ATOM 834 O O . PRO A 1 105 ? -14.501 3.413 39.878 1.00 93.00 105 PRO A O 1
ATOM 837 N N . GLU A 1 106 ? -16.241 4.001 41.169 1.00 94.56 106 GLU A N 1
ATOM 838 C CA . GLU A 1 106 ? -16.331 2.735 41.893 1.00 94.56 106 GLU A CA 1
ATOM 839 C C . GLU A 1 106 ? -16.943 1.641 41.011 1.00 94.56 106 GLU A C 1
ATOM 841 O O . GLU A 1 106 ? -16.400 0.537 40.930 1.00 94.56 106 GLU A O 1
ATOM 846 N N . ALA A 1 107 ? -17.988 1.979 40.247 1.00 93.50 107 ALA A N 1
ATOM 847 C CA . ALA A 1 107 ? -18.559 1.096 39.231 1.00 93.50 107 ALA A CA 1
ATOM 848 C C . ALA A 1 107 ? -17.505 0.661 38.196 1.00 93.50 107 ALA A C 1
ATOM 850 O O . ALA A 1 107 ? -17.408 -0.520 37.850 1.00 93.50 107 ALA A O 1
ATOM 851 N N . LEU A 1 108 ? -16.671 1.602 37.740 1.00 93.00 108 LEU A N 1
ATOM 852 C CA . LEU A 1 108 ? -15.592 1.315 36.798 1.00 93.00 108 LEU A CA 1
ATOM 853 C C . LEU A 1 108 ? -14.499 0.447 37.397 1.00 93.00 108 LEU A C 1
ATOM 855 O O . LEU A 1 108 ? -14.024 -0.479 36.741 1.00 93.00 108 LEU A O 1
ATOM 859 N N . HIS A 1 109 ? -14.118 0.720 38.643 1.00 94.00 109 HIS A N 1
ATOM 860 C CA . HIS A 1 109 ? -13.135 -0.089 39.345 1.00 94.00 109 HIS A CA 1
ATOM 861 C C . HIS A 1 109 ? -13.611 -1.541 39.479 1.00 94.00 109 HIS A C 1
ATOM 863 O O . HIS A 1 109 ? -12.829 -2.474 39.278 1.00 94.00 109 HIS A O 1
ATOM 869 N N . LEU A 1 110 ? -14.894 -1.750 39.782 1.00 93.56 110 LEU A N 1
ATOM 870 C CA . LEU A 1 110 ? -15.483 -3.082 39.882 1.00 93.56 110 LEU A CA 1
ATOM 871 C C . LEU A 1 110 ? -15.476 -3.803 38.525 1.00 93.56 110 LEU A C 1
ATOM 873 O O . LEU A 1 110 ? -15.003 -4.937 38.442 1.00 93.56 110 LEU A O 1
ATOM 877 N N . ALA A 1 111 ? -15.931 -3.133 37.461 1.00 93.31 111 ALA A N 1
ATOM 878 C CA . ALA A 1 111 ? -15.938 -3.682 36.104 1.00 93.31 111 ALA A CA 1
ATOM 879 C C . ALA A 1 111 ? -14.522 -4.051 35.626 1.00 93.31 111 ALA A C 1
ATOM 881 O O . ALA A 1 111 ? -14.295 -5.167 35.160 1.00 93.31 111 ALA A O 1
ATOM 882 N N . ALA A 1 112 ? -13.548 -3.158 35.825 1.00 93.44 112 ALA A N 1
ATOM 883 C CA . ALA A 1 112 ? -12.149 -3.412 35.492 1.00 93.44 112 ALA A CA 1
ATOM 884 C C . ALA A 1 112 ? -11.557 -4.567 36.315 1.00 93.44 112 ALA A C 1
ATOM 886 O O . ALA A 1 112 ? -10.804 -5.381 35.788 1.00 93.44 112 ALA A O 1
ATOM 887 N N . SER A 1 113 ? -11.916 -4.681 37.599 1.00 95.19 113 SER A N 1
ATOM 888 C CA . SER A 1 113 ? -11.447 -5.776 38.459 1.00 95.19 113 SER A CA 1
ATOM 889 C C . SER A 1 113 ? -11.961 -7.133 37.977 1.00 95.19 113 SER A C 1
ATOM 891 O O . SER A 1 113 ? -11.193 -8.096 37.939 1.00 95.19 113 SER A O 1
ATOM 893 N N . LEU A 1 114 ? -13.230 -7.202 37.566 1.00 94.81 114 LEU A N 1
ATOM 894 C CA . LEU A 1 114 ? -13.838 -8.412 37.009 1.00 94.81 114 LEU A CA 1
ATOM 895 C C . LEU A 1 114 ? -13.191 -8.818 35.680 1.00 94.81 114 LEU A C 1
ATOM 897 O O . LEU A 1 114 ? -12.836 -9.982 35.500 1.00 94.81 114 LEU A O 1
ATOM 901 N N . GLU A 1 115 ? -12.981 -7.860 34.778 1.00 95.06 115 GLU A N 1
ATOM 902 C CA . GLU A 1 115 ? -12.420 -8.117 33.447 1.00 95.06 115 GLU A CA 1
ATOM 903 C C . GLU A 1 115 ? -10.883 -8.215 33.431 1.00 95.06 115 GLU A C 1
ATOM 905 O O . GLU A 1 115 ? -10.304 -8.649 32.440 1.00 95.06 115 GLU A O 1
ATOM 910 N N . SER A 1 116 ? -10.195 -7.915 34.540 1.00 93.56 116 SER A N 1
ATOM 911 C CA . SER A 1 116 ? -8.722 -7.863 34.629 1.00 93.56 116 SER A CA 1
ATOM 912 C C . SER A 1 116 ? -7.977 -9.126 34.165 1.00 93.56 116 SER A C 1
ATOM 914 O O . SER A 1 116 ? -6.799 -9.055 33.810 1.00 93.56 116 SER A O 1
ATOM 916 N N . LYS A 1 117 ? -8.637 -10.291 34.168 1.00 93.31 117 LYS A N 1
ATOM 917 C CA . LYS A 1 117 ? -8.074 -11.582 33.723 1.00 93.31 117 LYS A CA 1
ATOM 918 C C . LYS A 1 117 ? -8.608 -12.059 32.368 1.00 93.31 117 LYS A C 1
ATOM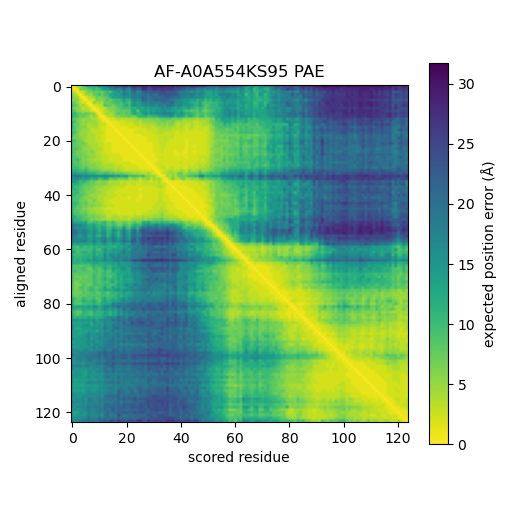 920 O O . LYS A 1 117 ? -8.271 -13.161 31.935 1.00 93.31 117 LYS A O 1
ATOM 925 N N . SER A 1 118 ? -9.446 -11.268 31.710 1.00 93.44 118 SER A N 1
ATOM 926 C CA . SER A 1 118 ? -10.057 -11.604 30.430 1.00 93.44 118 SER A CA 1
ATOM 927 C C . SER A 1 118 ? -9.079 -11.367 29.280 1.00 93.44 118 SER A C 1
ATOM 929 O O . SER A 1 118 ? -8.370 -10.365 29.216 1.00 93.44 118 SER A O 1
ATOM 931 N N . ALA A 1 119 ? -9.032 -12.309 28.337 1.00 91.81 119 ALA A N 1
ATOM 932 C CA . ALA A 1 119 ? -8.254 -12.161 27.106 1.00 91.81 119 ALA A CA 1
ATOM 933 C C . ALA A 1 119 ? -9.010 -11.365 26.025 1.00 91.81 119 ALA A C 1
ATOM 935 O O . ALA A 1 119 ? -8.460 -11.108 24.951 1.00 91.81 119 ALA A O 1
ATOM 936 N N . HIS A 1 120 ? -10.276 -11.012 26.278 1.00 90.19 120 HIS A N 1
ATOM 937 C CA . HIS A 1 120 ? -11.117 -10.334 25.306 1.00 90.19 120 HIS A CA 1
ATOM 938 C C . HIS A 1 120 ? -10.641 -8.883 25.088 1.00 90.19 120 HIS A C 1
ATOM 940 O O . HIS A 1 120 ? -10.353 -8.194 26.063 1.00 90.19 120 HIS A O 1
ATOM 946 N N . PRO A 1 121 ? -10.599 -8.356 23.846 1.00 85.31 121 PRO A N 1
ATOM 947 C CA . PRO A 1 121 ? -10.132 -6.989 23.580 1.00 85.31 121 PRO A CA 1
ATOM 948 C C . PRO A 1 121 ? -10.897 -5.882 24.316 1.00 85.31 121 PRO A C 1
ATOM 950 O O . PRO A 1 121 ? -10.349 -4.806 24.493 1.00 85.31 121 PRO A O 1
ATOM 953 N N . LEU A 1 122 ? -12.142 -6.139 24.735 1.00 88.88 122 LEU A N 1
ATOM 954 C CA . LEU A 1 122 ? -12.962 -5.191 25.511 1.00 88.88 122 LEU A CA 1
ATOM 955 C C . LEU A 1 122 ? -12.519 -5.037 26.973 1.00 88.88 122 LEU A C 1
ATOM 957 O O . LEU A 1 122 ? -12.953 -4.100 27.628 1.00 88.88 122 LEU A O 1
ATOM 961 N N . ALA A 1 123 ? -11.705 -5.962 27.481 1.00 88.50 123 ALA A N 1
ATOM 962 C CA . ALA A 1 123 ? -11.198 -5.927 28.848 1.00 88.50 123 ALA A CA 1
ATOM 963 C C . ALA A 1 123 ? -9.956 -5.035 29.016 1.00 88.50 123 ALA A C 1
ATOM 965 O O . ALA A 1 123 ? -9.507 -4.820 30.140 1.00 88.50 123 ALA A O 1
ATOM 966 N N . ARG A 1 124 ? -9.366 -4.582 27.902 1.00 78.88 124 ARG A N 1
ATOM 967 C CA . ARG A 1 124 ? -8.177 -3.725 27.876 1.00 78.88 124 ARG A CA 1
ATOM 968 C C . ARG A 1 124 ? -8.532 -2.255 27.744 1.00 78.88 124 ARG A C 1
ATOM 970 O O . ARG A 1 124 ? -9.536 -1.953 27.065 1.00 78.88 124 ARG A O 1
#

Radius of gyration: 32.47 Å; Cα contacts (8 Å, |Δi|>4): 58; chains: 1; bounding box: 66×28×83 Å

Foldseek 3Di:
DDPVVVVVVVVVVLQVVLLVVLVVQLVVCCVPVVDNVVSNVSSVVSNVVSDDPPPPDDPDDDDDPVSVVVVVVDPDDDDDCAVTVDVNQDDDDDDDDPDPVDDPVRVVVVLLVVLVPPPDSVSD

Nearest PDB structures (foldseek):
  7sau-assembly1_D  TM=4.373E-01  e=8.845E+00  Schleiferia thermophila str. Yellowstone

Secondary structure (DSSP, 8-state):
--THHHHHHHHHHHHHHHHHHHHHHHHHHHHHH--HHHHHHHHHHHHHHHS-------SS--SSHHHHHHHHH----PPPTBTTTB-S---------S-TTS-HHHHHHHHHHHHTT--SGGG-

pLDDT: mean 84.34, std 12.91, range [48.16, 95.94]

Mean predicted aligned error: 12.39 Å

Sequence (124 aa):
MRIEAWGEKASSYALPLGVVVAALVFFYWYVFESSFENALWRALAVLVIAYPFILKHAWIKFKGNSSLENLARTSVVVFNKAGTLTVGNPQITDFVVFDDTLPLPEALHLAASLESKSAHPLAR

Solvent-accessible surface area (backbone atoms only — not comparable to full-atom values): 7796 Å² total; per-residue (Å²): 133,71,67,64,65,52,57,55,48,52,54,64,49,43,56,60,49,30,51,52,52,20,51,52,47,24,54,51,36,34,72,76,66,69,36,63,67,63,15,49,53,53,18,51,52,44,43,60,69,55,50,80,81,78,78,87,80,62,100,68,85,71,79,58,72,66,51,54,58,50,55,77,68,57,89,76,86,85,79,59,55,73,62,69,77,39,87,62,68,70,72,93,86,80,88,86,77,92,51,93,88,58,56,68,72,58,55,48,52,52,53,50,61,70,30,65,81,52,88,51,71,83,51,98